Protein AF-A0A7K2B485-F1 (afdb_monomer_lite)

Structure (mmCIF, N/CA/C/O backbone):
data_AF-A0A7K2B485-F1
#
_entry.id   AF-A0A7K2B485-F1
#
loop_
_atom_site.group_PDB
_atom_site.id
_atom_site.type_symbol
_atom_site.label_atom_id
_atom_site.label_alt_id
_atom_site.label_comp_id
_atom_site.label_asym_id
_atom_site.label_entity_id
_atom_site.label_seq_id
_atom_site.pdbx_PDB_ins_code
_atom_site.Cartn_x
_atom_site.Cartn_y
_atom_site.Cartn_z
_atom_site.occupancy
_atom_site.B_iso_or_equiv
_atom_site.auth_seq_id
_atom_site.auth_comp_id
_atom_site.auth_asym_id
_atom_site.auth_atom_id
_atom_site.pdbx_PDB_model_num
ATOM 1 N N . MET A 1 1 ? -23.076 6.237 26.769 1.00 56.06 1 MET A N 1
ATOM 2 C CA . MET A 1 1 ? -23.386 7.162 27.871 1.00 56.06 1 MET A CA 1
ATOM 3 C C . MET A 1 1 ? -22.792 6.635 29.173 1.00 56.06 1 MET A C 1
ATOM 5 O O . MET A 1 1 ? -23.129 5.520 29.556 1.00 56.06 1 MET A O 1
ATOM 9 N N . ALA A 1 2 ? -21.828 7.332 29.782 1.00 65.50 2 ALA A N 1
ATOM 10 C CA . ALA A 1 2 ? -21.335 6.963 31.114 1.00 65.50 2 ALA A CA 1
ATOM 11 C C . ALA A 1 2 ? -22.466 7.143 32.151 1.00 65.50 2 ALA A C 1
ATOM 13 O O . ALA A 1 2 ? -23.279 8.055 31.977 1.00 65.50 2 ALA A O 1
ATOM 14 N N . PRO A 1 3 ? -22.566 6.289 33.187 1.00 75.12 3 PRO A N 1
ATOM 15 C CA . PRO A 1 3 ? -23.580 6.454 34.224 1.00 75.12 3 PRO A CA 1
ATOM 16 C C . PRO A 1 3 ? -23.370 7.776 34.972 1.00 75.12 3 PRO A C 1
ATOM 18 O O . PRO A 1 3 ? -22.236 8.203 35.206 1.00 75.12 3 PRO A O 1
ATOM 21 N N . THR A 1 4 ? -24.468 8.431 35.336 1.00 84.00 4 THR A N 1
ATOM 22 C CA . THR A 1 4 ? -24.457 9.653 36.155 1.00 84.00 4 THR A CA 1
ATOM 23 C C . THR A 1 4 ? -24.129 9.334 37.615 1.00 84.00 4 THR A C 1
ATOM 25 O O . THR A 1 4 ? -24.218 8.186 38.049 1.00 84.00 4 THR A O 1
ATOM 28 N N . GLU A 1 5 ? -23.770 10.352 38.401 1.00 80.56 5 GLU A N 1
ATOM 29 C CA . GLU A 1 5 ? -23.480 10.167 39.829 1.00 80.56 5 GLU A CA 1
ATOM 30 C C . GLU A 1 5 ? -24.698 9.659 40.615 1.00 80.56 5 GLU A C 1
ATOM 32 O O . GLU A 1 5 ? -24.561 8.803 41.484 1.00 80.56 5 GLU A O 1
ATOM 37 N N . ALA A 1 6 ? -25.901 10.098 40.235 1.00 85.38 6 ALA A N 1
ATOM 38 C CA . ALA A 1 6 ? -27.152 9.605 40.804 1.00 85.38 6 ALA A CA 1
ATOM 39 C C . ALA A 1 6 ? -27.353 8.102 40.538 1.00 85.38 6 ALA A C 1
ATOM 41 O O . ALA A 1 6 ? -27.654 7.352 41.460 1.00 85.38 6 ALA A O 1
ATOM 42 N N . GLN A 1 7 ? -27.095 7.648 39.307 1.00 86.62 7 GLN A N 1
ATOM 43 C CA . GLN A 1 7 ? -27.203 6.232 38.929 1.00 86.62 7 GLN A CA 1
ATOM 44 C C . GLN A 1 7 ? -26.139 5.358 39.606 1.00 86.62 7 GLN A C 1
ATOM 46 O O . GLN A 1 7 ? -26.411 4.212 39.958 1.00 86.62 7 GLN A O 1
ATOM 51 N N . ARG A 1 8 ? -24.921 5.882 39.815 1.00 83.62 8 ARG A N 1
ATOM 52 C CA . ARG A 1 8 ? -23.875 5.179 40.581 1.00 83.62 8 ARG A CA 1
ATOM 53 C C . ARG A 1 8 ? -24.260 5.010 42.046 1.00 83.62 8 ARG A C 1
ATOM 55 O O . ARG A 1 8 ? -24.041 3.939 42.608 1.00 83.62 8 ARG A O 1
ATOM 62 N N . LEU A 1 9 ? -24.820 6.057 42.649 1.00 85.44 9 LEU A N 1
ATOM 63 C CA . LEU A 1 9 ? -25.267 6.030 44.037 1.00 85.44 9 LEU A CA 1
ATOM 64 C C . LEU A 1 9 ? -26.444 5.065 44.231 1.00 85.44 9 LEU A C 1
ATOM 66 O O . LEU A 1 9 ? -26.450 4.296 45.189 1.00 85.44 9 LEU A O 1
ATOM 70 N N . GLU A 1 10 ? -27.407 5.074 43.311 1.00 90.75 10 GLU A N 1
ATOM 71 C CA . GLU A 1 10 ? -28.549 4.153 43.308 1.00 90.75 10 GLU A CA 1
ATOM 72 C C . GLU A 1 10 ? -28.087 2.690 43.205 1.00 90.75 10 GLU A C 1
ATOM 74 O O . GLU A 1 10 ? -28.416 1.872 44.065 1.00 90.75 10 GLU A O 1
ATOM 79 N N . LEU A 1 11 ? -27.200 2.383 42.250 1.00 87.25 11 LEU A N 1
ATOM 80 C CA . LEU A 1 11 ? -26.608 1.050 42.092 1.00 87.25 11 LEU A CA 1
ATOM 81 C C . LEU A 1 11 ? -25.844 0.594 43.347 1.00 87.25 11 LEU A C 1
ATOM 83 O O . LEU A 1 11 ? -25.928 -0.568 43.748 1.00 87.25 11 LEU A O 1
ATOM 87 N N . GLN A 1 12 ? -25.104 1.501 43.990 1.00 85.94 12 GLN A N 1
ATOM 88 C CA . GLN A 1 12 ? -24.400 1.201 45.237 1.00 85.94 12 GLN A CA 1
ATOM 89 C C . GLN A 1 12 ? -25.375 0.815 46.356 1.00 85.94 12 GLN A C 1
ATOM 91 O O . GLN A 1 12 ? -25.109 -0.132 47.098 1.00 85.94 12 GLN A O 1
ATOM 96 N N . GLN A 1 13 ? -26.491 1.533 46.494 1.00 91.06 13 GLN A N 1
ATOM 97 C CA . GLN A 1 13 ? -27.488 1.258 47.530 1.00 91.06 13 GLN A CA 1
ATOM 98 C C . GLN A 1 13 ? -28.167 -0.099 47.319 1.00 91.06 13 GLN A C 1
ATOM 100 O O . GLN A 1 13 ? -28.283 -0.872 48.275 1.00 91.06 13 GLN A O 1
ATOM 105 N N . GLU A 1 14 ? -28.527 -0.437 46.078 1.00 92.31 14 GLU A N 1
ATOM 106 C CA . GLU A 1 14 ? -29.088 -1.753 45.751 1.00 92.31 14 GLU A CA 1
ATOM 107 C C . GLU A 1 14 ? -28.092 -2.890 46.027 1.00 92.31 14 GLU A C 1
ATOM 109 O O . GLU A 1 14 ? -28.435 -3.886 46.674 1.00 92.31 14 GLU A O 1
ATOM 114 N N . LEU A 1 15 ? -26.826 -2.722 45.626 1.00 89.50 15 LEU A N 1
ATOM 115 C CA . LEU A 1 15 ? -25.771 -3.707 45.884 1.00 89.50 15 LEU A CA 1
ATOM 116 C C . LEU A 1 15 ? -25.526 -3.916 47.383 1.00 89.50 15 LEU A C 1
ATOM 118 O O . LEU A 1 15 ? -25.319 -5.051 47.817 1.00 89.50 15 LEU A O 1
ATOM 122 N N . ILE A 1 16 ? -25.581 -2.854 48.194 1.00 92.19 16 ILE A N 1
ATOM 123 C CA . ILE A 1 16 ? -25.477 -2.957 49.658 1.00 92.19 16 ILE A CA 1
ATOM 124 C C . ILE A 1 16 ? -26.649 -3.763 50.234 1.00 92.19 16 ILE A C 1
ATOM 126 O O . ILE A 1 16 ? -26.431 -4.551 51.158 1.00 92.19 16 ILE A O 1
ATOM 130 N N . GLY A 1 17 ? -27.859 -3.599 49.692 1.00 90.31 17 GLY A N 1
ATOM 131 C CA . GLY A 1 17 ? -29.045 -4.348 50.112 1.00 90.31 17 GLY A CA 1
ATOM 132 C C . GLY A 1 17 ? -28.921 -5.860 49.892 1.00 90.31 17 GLY A C 1
ATOM 133 O O . GLY A 1 17 ? -29.333 -6.639 50.750 1.00 90.31 17 GLY A O 1
ATOM 134 N N . VAL A 1 18 ? -28.299 -6.279 48.785 1.00 92.44 18 VAL A N 1
ATOM 135 C CA . VAL A 1 18 ? -28.167 -7.700 48.408 1.00 92.44 18 VAL A CA 1
ATOM 136 C C . VAL A 1 18 ? -26.906 -8.348 48.988 1.00 92.44 18 VAL A C 1
ATOM 138 O O . VAL A 1 18 ? -26.959 -9.436 49.561 1.00 92.44 18 VAL A O 1
ATOM 141 N N . LEU A 1 19 ? -25.754 -7.689 48.846 1.00 87.56 19 LEU A N 1
ATOM 142 C CA . LEU A 1 19 ? -24.434 -8.266 49.134 1.00 87.56 19 LEU A CA 1
ATOM 143 C C . LEU A 1 19 ? -23.878 -7.863 50.504 1.00 87.56 19 LEU A C 1
ATOM 145 O O . LEU A 1 19 ? -22.856 -8.402 50.935 1.00 87.56 19 LEU A O 1
ATOM 149 N N . LYS A 1 20 ? -24.555 -6.943 51.206 1.00 88.19 20 LYS A N 1
ATOM 150 C CA . LYS A 1 20 ? -24.069 -6.250 52.409 1.00 88.19 20 LYS A CA 1
ATOM 151 C C . LYS A 1 20 ? -22.885 -5.322 52.097 1.00 88.19 20 LYS A C 1
ATOM 153 O O . LYS A 1 20 ? -22.187 -5.437 51.092 1.00 88.19 20 LYS A O 1
ATOM 158 N N . LYS A 1 21 ? -22.650 -4.362 52.995 1.00 85.19 21 LYS A N 1
ATOM 159 C CA . LYS A 1 21 ? -21.753 -3.210 52.776 1.00 85.19 21 LYS A CA 1
ATOM 160 C C . LYS A 1 21 ? -20.318 -3.574 52.368 1.00 85.19 21 LYS A C 1
ATOM 162 O O . LYS A 1 21 ? -19.744 -2.894 51.527 1.00 85.19 21 LYS A O 1
ATOM 167 N N . GLY A 1 22 ? -19.739 -4.614 52.972 1.00 88.19 22 GLY A N 1
ATOM 168 C CA . GLY A 1 22 ? -18.356 -5.029 52.708 1.00 88.19 22 GLY A CA 1
ATOM 169 C C . GLY A 1 22 ? -18.160 -5.548 51.279 1.00 88.19 22 GLY A C 1
ATOM 170 O O . GLY A 1 22 ? -17.441 -4.912 50.513 1.00 88.19 22 GLY A O 1
ATOM 171 N N . PRO A 1 23 ? -18.836 -6.645 50.889 1.00 86.75 23 PRO A N 1
ATOM 172 C CA . PRO A 1 23 ? -18.718 -7.206 49.543 1.00 86.75 23 PRO A CA 1
ATOM 173 C C . PRO A 1 23 ? -19.142 -6.239 48.430 1.00 86.75 23 PRO A C 1
ATOM 175 O O . PRO A 1 23 ? -18.492 -6.196 47.390 1.00 86.75 23 PRO A O 1
ATOM 178 N N . ALA A 1 24 ? -20.174 -5.415 48.658 1.00 88.44 24 ALA A N 1
ATOM 179 C CA . ALA A 1 24 ? -20.593 -4.391 47.698 1.00 88.44 24 ALA A CA 1
ATOM 180 C C . ALA A 1 24 ? -19.492 -3.346 47.442 1.00 88.44 24 ALA A C 1
ATOM 182 O O . ALA A 1 24 ? -19.222 -2.992 46.295 1.00 88.44 24 ALA A O 1
ATOM 183 N N . LYS A 1 25 ? -18.812 -2.891 48.503 1.00 85.12 25 LYS A N 1
ATOM 184 C CA . LYS A 1 25 ? -17.689 -1.955 48.394 1.00 85.12 25 LYS A CA 1
ATOM 185 C C . LYS A 1 25 ? -16.522 -2.574 47.621 1.00 85.12 25 LYS A C 1
ATOM 187 O O . LYS A 1 25 ? -16.030 -1.952 46.689 1.00 85.12 25 LYS A O 1
ATOM 192 N N . THR A 1 26 ? -16.138 -3.808 47.950 1.00 87.38 26 THR A N 1
ATOM 193 C CA . THR A 1 26 ? -15.058 -4.521 47.249 1.00 87.38 26 THR A CA 1
ATOM 194 C C . THR A 1 26 ? -15.368 -4.720 45.765 1.00 87.38 26 THR A C 1
ATOM 196 O O . THR A 1 26 ? -14.491 -4.515 44.933 1.00 87.38 26 THR A O 1
ATOM 199 N N . LEU A 1 27 ? -16.613 -5.064 45.415 1.00 83.56 27 LEU A N 1
ATOM 200 C CA . LEU A 1 27 ? -17.033 -5.194 44.019 1.00 83.56 27 LEU A CA 1
ATOM 201 C C . LEU A 1 27 ? -16.889 -3.865 43.267 1.00 83.56 27 LEU A C 1
ATOM 203 O O . LEU A 1 27 ? -16.308 -3.839 42.186 1.00 83.56 27 LEU A O 1
ATOM 207 N N . MET A 1 28 ? -17.365 -2.762 43.849 1.00 82.06 28 MET A N 1
ATOM 208 C CA . MET A 1 28 ? -17.253 -1.441 43.225 1.00 82.06 28 MET A CA 1
ATOM 209 C C . MET A 1 28 ? -15.801 -0.961 43.100 1.00 82.06 28 MET A C 1
ATOM 211 O O . MET A 1 28 ? -15.451 -0.380 42.080 1.00 82.06 28 MET A O 1
ATOM 215 N N . GLU A 1 29 ? -14.954 -1.229 44.096 1.00 83.75 29 GLU A N 1
ATOM 216 C CA . GLU A 1 29 ? -13.520 -0.893 44.069 1.00 83.75 29 GLU A CA 1
ATOM 217 C C . GLU A 1 29 ? -12.717 -1.774 43.098 1.00 83.75 29 GLU A C 1
ATOM 219 O O . GLU A 1 29 ? -11.658 -1.365 42.632 1.00 83.75 29 GLU A O 1
ATOM 224 N N . SER A 1 30 ? -13.216 -2.973 42.775 1.00 82.88 30 SER A N 1
ATOM 225 C CA . SER A 1 30 ? -12.589 -3.885 41.808 1.00 82.88 30 SER A CA 1
ATOM 226 C C . SER A 1 30 ? -12.884 -3.537 40.348 1.00 82.88 30 SER A C 1
ATOM 228 O O . SER A 1 30 ? -12.228 -4.069 39.450 1.00 82.88 30 SER A O 1
ATOM 230 N N . LEU A 1 31 ? -13.862 -2.658 40.095 1.00 80.44 31 LEU A N 1
ATOM 231 C CA . LEU A 1 31 ? -14.148 -2.191 38.746 1.00 80.44 31 LEU A CA 1
ATOM 232 C C . LEU A 1 31 ? -12.985 -1.306 38.283 1.00 80.44 31 LEU A C 1
ATOM 234 O O . LEU A 1 31 ? -12.692 -0.299 38.932 1.00 80.44 31 LEU A O 1
ATOM 238 N N . PRO A 1 32 ? -12.312 -1.653 37.173 1.00 72.88 32 PRO A N 1
ATOM 239 C CA . PRO A 1 32 ? -11.215 -0.843 36.679 1.00 72.88 32 PRO A CA 1
ATOM 240 C C . PRO A 1 32 ? -11.724 0.572 36.352 1.00 72.88 32 PRO A C 1
ATOM 242 O O . PRO A 1 32 ? -12.823 0.708 35.803 1.00 72.88 32 PRO A O 1
ATOM 245 N N . PRO A 1 33 ? -10.948 1.628 36.664 1.00 68.25 33 PRO A N 1
ATOM 246 C CA . PRO A 1 33 ? -11.325 3.025 36.445 1.00 68.25 33 PRO A CA 1
ATOM 247 C C . PRO A 1 33 ? -11.191 3.412 34.962 1.00 68.25 33 PRO A C 1
ATOM 249 O O . PRO A 1 33 ? -10.523 4.384 34.622 1.00 68.25 33 PRO A O 1
ATOM 252 N N . MET A 1 34 ? -11.777 2.620 34.064 1.00 68.38 34 MET A N 1
ATOM 253 C CA . MET A 1 34 ? -11.699 2.816 32.619 1.00 68.38 34 MET A CA 1
ATOM 254 C C . MET A 1 34 ? -13.086 2.845 31.983 1.00 68.38 34 MET A C 1
ATOM 256 O O . MET A 1 34 ? -13.997 2.111 32.379 1.00 68.38 34 MET A O 1
ATOM 260 N N . GLU A 1 35 ? -13.247 3.685 30.963 1.00 71.81 35 GLU A N 1
ATOM 261 C CA . GLU A 1 35 ? -14.458 3.702 30.155 1.00 71.81 35 GLU A CA 1
ATOM 262 C C . GLU A 1 35 ? -14.491 2.463 29.258 1.00 71.81 35 GLU A C 1
ATOM 264 O O . GLU A 1 35 ? -13.839 2.395 28.223 1.00 71.81 35 GLU A O 1
ATOM 269 N N . TRP A 1 36 ? -15.319 1.479 29.607 1.00 73.75 36 TRP A N 1
ATOM 270 C CA . TRP A 1 36 ? -15.531 0.263 28.806 1.00 73.75 3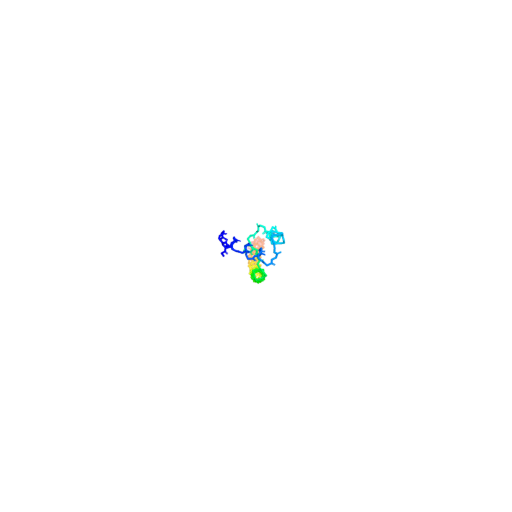6 TRP A CA 1
ATOM 271 C C . TRP A 1 36 ? -15.968 0.520 27.355 1.00 73.75 36 TRP A C 1
ATOM 273 O O . TRP A 1 36 ? -15.915 -0.384 26.530 1.00 73.75 36 TRP A O 1
ATOM 283 N N . ARG A 1 37 ? -16.408 1.742 27.039 1.00 73.06 37 ARG A N 1
ATOM 284 C CA . ARG A 1 37 ? -16.769 2.170 25.682 1.00 73.06 37 ARG A CA 1
ATOM 285 C C . ARG A 1 37 ? -15.558 2.544 24.827 1.00 73.06 37 ARG A C 1
ATOM 287 O O . ARG A 1 37 ? -15.682 2.573 23.612 1.00 73.06 37 ARG A O 1
ATOM 294 N N . GLU A 1 38 ? -14.421 2.839 25.448 1.00 75.81 38 GLU A N 1
ATOM 295 C CA . GLU A 1 38 ? -13.161 3.138 24.759 1.00 75.81 38 GLU A CA 1
ATOM 296 C C . GLU A 1 38 ? -12.388 1.864 24.394 1.00 75.81 38 GLU A C 1
ATOM 298 O O . GLU A 1 38 ? -11.426 1.909 23.631 1.00 75.81 38 GLU A O 1
ATOM 303 N N . LEU A 1 39 ? -12.808 0.709 24.917 1.00 82.94 39 LEU A N 1
ATOM 304 C CA . LEU A 1 39 ? -12.231 -0.573 24.547 1.00 82.94 39 LEU A CA 1
ATOM 305 C C . LEU A 1 39 ? -12.732 -0.999 23.172 1.00 82.94 39 LEU A C 1
ATOM 307 O O . LEU A 1 39 ? -13.932 -1.191 22.974 1.00 82.94 39 LEU A O 1
ATOM 311 N N . ALA A 1 40 ? -11.790 -1.217 22.254 1.00 85.88 40 ALA A N 1
ATOM 312 C CA . ALA A 1 40 ? -12.079 -1.847 20.976 1.00 85.88 40 ALA A CA 1
ATOM 313 C C . ALA A 1 40 ? -12.750 -3.204 21.218 1.00 85.88 40 ALA A C 1
ATOM 315 O O . ALA A 1 40 ? -12.218 -4.086 21.905 1.00 85.88 40 ALA A O 1
ATOM 316 N N . THR A 1 41 ? -13.943 -3.361 20.661 1.00 89.19 41 THR A N 1
ATOM 317 C CA . THR A 1 41 ? -14.692 -4.607 20.737 1.00 89.19 41 THR A CA 1
ATOM 318 C C . THR A 1 41 ? -14.165 -5.596 19.701 1.00 89.19 41 THR A C 1
ATOM 320 O O . THR A 1 41 ? -13.454 -5.249 18.758 1.00 89.19 41 THR A O 1
ATOM 323 N N . LYS A 1 42 ? -14.551 -6.869 19.834 1.00 93.56 42 LYS A N 1
ATOM 324 C CA . LYS A 1 42 ? -14.237 -7.885 18.817 1.00 93.56 42 LYS A CA 1
ATOM 325 C C . LYS A 1 42 ? -14.781 -7.510 17.437 1.00 93.56 42 LYS A C 1
ATOM 327 O O . LYS A 1 42 ? -14.162 -7.857 16.439 1.00 93.56 42 LYS A O 1
ATOM 332 N N . THR A 1 43 ? -15.915 -6.813 17.392 1.00 92.12 43 THR A N 1
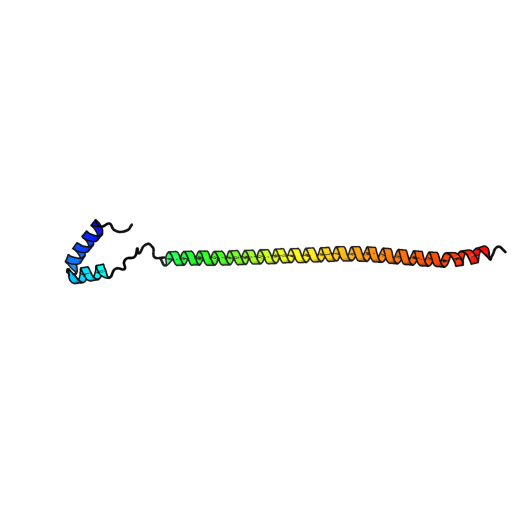ATOM 333 C CA . THR A 1 43 ? -16.516 -6.324 16.150 1.00 92.12 43 THR A CA 1
ATOM 334 C C . THR A 1 43 ? -15.630 -5.267 15.502 1.00 92.12 43 THR A C 1
ATOM 336 O O . THR A 1 43 ? -15.362 -5.364 14.312 1.00 92.12 43 THR A O 1
ATOM 339 N N . ASP A 1 44 ? -15.106 -4.322 16.285 1.00 92.69 44 ASP A N 1
ATOM 340 C CA . ASP A 1 44 ? -14.205 -3.281 15.774 1.00 92.69 44 ASP A CA 1
ATOM 341 C C . ASP A 1 44 ? -12.914 -3.892 15.213 1.00 92.69 44 ASP A C 1
ATOM 343 O O . ASP A 1 44 ? -12.436 -3.491 14.156 1.00 92.69 44 ASP A O 1
ATOM 347 N N . LEU A 1 45 ? -12.383 -4.925 15.877 1.00 95.62 45 LEU A N 1
ATOM 348 C CA . LEU A 1 45 ? -11.218 -5.665 15.385 1.00 95.62 45 LEU A CA 1
ATOM 349 C C . LEU A 1 45 ? -11.517 -6.474 14.117 1.00 95.62 45 LEU A C 1
ATOM 351 O O . LEU A 1 45 ? -10.646 -6.593 13.259 1.00 95.62 45 LEU A O 1
ATOM 355 N N . ALA A 1 46 ? -12.721 -7.039 13.991 1.00 95.50 46 ALA A N 1
ATOM 356 C CA . ALA A 1 46 ? -13.134 -7.749 12.783 1.00 95.50 46 ALA A CA 1
ATOM 357 C C . ALA A 1 46 ? -13.243 -6.789 11.591 1.00 95.50 46 ALA A C 1
ATOM 359 O O . ALA A 1 46 ? -12.684 -7.074 10.539 1.00 95.50 46 ALA A O 1
ATOM 360 N N . LEU A 1 47 ? -13.861 -5.621 11.794 1.00 95.88 47 LEU A N 1
ATOM 361 C CA . LEU A 1 47 ? -13.936 -4.571 10.776 1.00 95.88 47 LEU A CA 1
ATOM 362 C C . LEU A 1 47 ? -12.542 -4.085 10.366 1.00 95.88 47 LEU A C 1
ATOM 364 O O . LEU A 1 47 ? -12.245 -4.004 9.180 1.00 95.88 47 LEU A O 1
ATOM 368 N N . LEU A 1 48 ? -11.657 -3.842 11.338 1.00 96.69 48 LEU A N 1
ATOM 369 C CA . LEU A 1 48 ? -10.281 -3.433 11.055 1.00 96.69 48 LEU A CA 1
ATOM 370 C C . LEU A 1 48 ? -9.509 -4.498 10.261 1.00 96.69 48 LEU A C 1
ATOM 372 O O . LEU A 1 48 ? -8.703 -4.162 9.395 1.00 96.69 48 LEU A O 1
ATOM 376 N N . LYS A 1 49 ? -9.737 -5.782 10.556 1.00 96.75 49 LYS A N 1
ATOM 377 C CA . LYS A 1 49 ? -9.131 -6.890 9.813 1.00 96.75 49 LYS A CA 1
ATOM 378 C C . LYS A 1 49 ? -9.624 -6.914 8.366 1.00 96.75 49 LYS A C 1
ATOM 380 O O . LYS A 1 49 ? -8.802 -7.058 7.466 1.00 96.75 49 LYS A O 1
ATOM 385 N N . ASP A 1 50 ? -10.926 -6.760 8.151 1.00 97.12 50 ASP A N 1
ATOM 386 C CA . ASP A 1 50 ? -11.512 -6.751 6.809 1.00 97.12 50 ASP A CA 1
ATOM 387 C C . ASP A 1 50 ? -10.998 -5.555 5.989 1.00 97.12 50 ASP A C 1
ATOM 389 O O . ASP A 1 50 ? -10.608 -5.719 4.831 1.00 97.12 50 ASP A O 1
ATOM 393 N N . ASP A 1 51 ? -10.896 -4.373 6.609 1.00 96.88 51 ASP A N 1
ATOM 394 C CA . ASP A 1 51 ? -10.301 -3.180 5.994 1.00 96.88 51 ASP A CA 1
ATOM 395 C C . ASP A 1 51 ? -8.832 -3.403 5.611 1.00 96.88 51 ASP A C 1
ATOM 397 O O . ASP A 1 51 ? -8.395 -2.982 4.535 1.00 96.88 51 ASP A O 1
ATOM 401 N N . LEU A 1 52 ? -8.064 -4.079 6.473 1.00 97.62 52 LEU A N 1
ATOM 402 C CA . LEU A 1 52 ? -6.663 -4.393 6.205 1.00 97.62 52 LEU A CA 1
ATOM 403 C C . LEU A 1 52 ? -6.522 -5.371 5.033 1.00 97.62 52 LEU A C 1
ATOM 405 O O . LEU A 1 52 ? -5.729 -5.115 4.130 1.00 97.62 52 LEU A O 1
ATOM 409 N N . THR A 1 53 ? -7.324 -6.437 4.998 1.00 97.12 53 THR A N 1
ATOM 410 C CA . THR A 1 53 ? -7.330 -7.390 3.878 1.00 97.12 53 THR A CA 1
ATOM 411 C C . THR A 1 53 ? -7.712 -6.702 2.566 1.00 97.12 53 THR A C 1
ATOM 413 O O . THR A 1 53 ? -7.037 -6.878 1.553 1.00 97.12 53 THR A O 1
ATOM 416 N N . ALA A 1 54 ? -8.725 -5.833 2.580 1.00 96.62 54 ALA A N 1
ATOM 417 C CA . ALA A 1 54 ? -9.103 -5.064 1.396 1.00 96.62 54 ALA A CA 1
ATOM 418 C C . ALA A 1 54 ? -8.000 -4.087 0.944 1.00 96.62 54 ALA A C 1
ATOM 420 O O . ALA A 1 54 ? -7.853 -3.813 -0.252 1.00 96.62 54 ALA A O 1
ATOM 421 N N . LEU A 1 55 ? -7.227 -3.527 1.880 1.00 97.19 55 LEU A N 1
ATOM 422 C CA . LEU A 1 55 ? -6.086 -2.670 1.561 1.00 97.19 55 LEU A CA 1
ATOM 423 C C . LEU A 1 55 ? -4.946 -3.464 0.912 1.00 97.19 55 LEU A C 1
ATOM 425 O O . LEU A 1 55 ? -4.395 -2.995 -0.087 1.00 97.19 55 LEU A O 1
ATOM 429 N N . GLU A 1 56 ? -4.622 -4.641 1.447 1.00 97.31 56 GLU A N 1
ATOM 430 C CA . GLU A 1 56 ? -3.612 -5.549 0.889 1.00 97.31 56 GLU A CA 1
ATOM 431 C C . GLU A 1 56 ? -3.9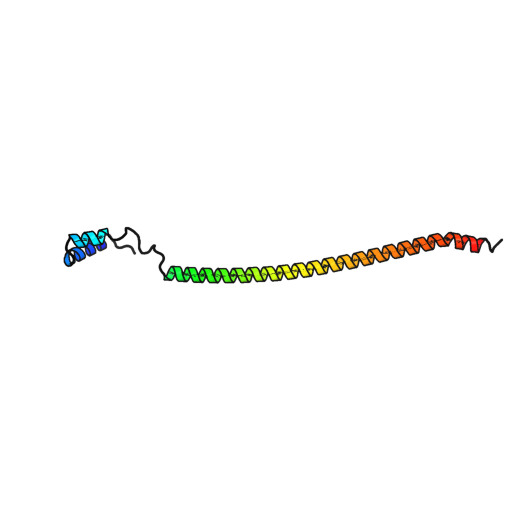68 -5.940 -0.550 1.00 97.31 56 GLU A C 1
ATOM 433 O O . GLU A 1 56 ? -3.169 -5.719 -1.4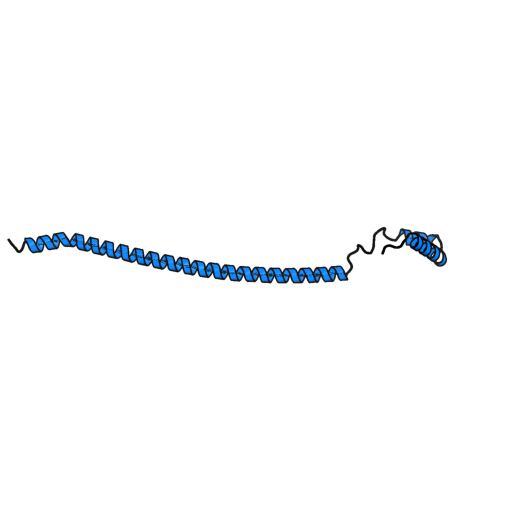61 1.00 97.31 56 GLU A O 1
ATOM 438 N N . GLU A 1 57 ? -5.211 -6.367 -0.797 1.00 97.19 57 GLU A N 1
ATOM 439 C CA . GLU A 1 57 ? -5.685 -6.701 -2.148 1.00 97.19 57 GLU A CA 1
ATOM 440 C C . GLU A 1 57 ? -5.562 -5.516 -3.121 1.00 97.19 57 GLU A C 1
ATOM 442 O O . GLU A 1 57 ? -5.116 -5.661 -4.263 1.00 97.19 57 GLU A O 1
ATOM 447 N N . ARG A 1 58 ? -5.914 -4.300 -2.677 1.00 96.69 58 ARG A N 1
ATOM 448 C CA . ARG A 1 58 ? -5.762 -3.085 -3.498 1.00 96.69 58 ARG A CA 1
ATOM 449 C C . ARG A 1 58 ? -4.302 -2.769 -3.797 1.00 96.69 58 ARG A C 1
ATOM 451 O O . ARG A 1 58 ? -4.011 -2.238 -4.873 1.00 96.69 58 ARG A O 1
ATOM 458 N N . MET A 1 59 ? -3.400 -3.022 -2.854 1.00 96.75 59 MET A N 1
ATOM 459 C CA . MET A 1 59 ? -1.969 -2.821 -3.059 1.00 96.75 59 MET A CA 1
ATOM 460 C C . MET A 1 59 ? -1.403 -3.821 -4.060 1.00 96.75 59 MET A C 1
ATOM 462 O O . MET A 1 59 ? -0.690 -3.398 -4.971 1.00 96.75 59 MET A O 1
ATOM 466 N N . ASP A 1 60 ? -1.773 -5.093 -3.951 1.00 96.94 60 ASP A N 1
ATOM 467 C CA . ASP A 1 60 ? -1.338 -6.132 -4.885 1.00 96.94 60 ASP A CA 1
ATOM 468 C C . ASP A 1 60 ? -1.810 -5.833 -6.308 1.00 96.94 60 ASP A C 1
ATOM 470 O O . ASP A 1 60 ? -1.005 -5.827 -7.241 1.00 96.94 60 ASP A O 1
ATOM 474 N N . LEU A 1 61 ? -3.083 -5.457 -6.476 1.00 96.81 61 LEU A N 1
ATOM 475 C CA . LEU A 1 61 ? -3.619 -5.053 -7.780 1.00 96.81 61 LEU A CA 1
ATOM 476 C C . LEU A 1 61 ? -2.883 -3.838 -8.364 1.00 96.81 61 LEU A C 1
ATOM 478 O O . LEU A 1 61 ? -2.605 -3.797 -9.564 1.00 96.81 61 LEU A O 1
ATOM 482 N N . ARG A 1 62 ? -2.543 -2.844 -7.533 1.00 96.31 62 ARG A N 1
ATOM 483 C CA . ARG A 1 62 ? -1.775 -1.667 -7.976 1.00 96.31 62 ARG A CA 1
ATOM 484 C C . ARG A 1 62 ? -0.346 -2.024 -8.364 1.00 96.31 62 ARG A C 1
ATOM 486 O O . ARG A 1 62 ? 0.148 -1.499 -9.358 1.00 96.31 62 ARG A O 1
ATOM 493 N N . LEU A 1 63 ? 0.321 -2.884 -7.599 1.00 96.50 63 LEU A N 1
ATOM 494 C CA . LEU A 1 63 ? 1.677 -3.334 -7.911 1.00 96.50 63 LEU A CA 1
ATOM 495 C C . LEU A 1 63 ? 1.707 -4.149 -9.200 1.00 96.50 63 LEU A C 1
ATOM 497 O O . LEU A 1 63 ? 2.609 -3.956 -10.015 1.00 96.50 63 LEU A O 1
ATOM 501 N N . GLU A 1 64 ? 0.713 -5.004 -9.417 1.00 96.88 64 GLU A N 1
ATOM 502 C CA . GLU A 1 64 ? 0.606 -5.782 -10.646 1.00 96.88 64 GLU A CA 1
ATOM 503 C C . GLU A 1 64 ? 0.348 -4.877 -11.856 1.00 96.88 64 GLU A C 1
ATOM 505 O O . GLU A 1 64 ? 1.047 -4.972 -12.866 1.00 96.88 64 GLU A O 1
ATOM 510 N N . ALA A 1 65 ? -0.555 -3.900 -11.724 1.00 96.12 65 ALA A N 1
ATOM 511 C CA . ALA A 1 65 ? -0.766 -2.886 -12.754 1.00 96.12 65 ALA A CA 1
ATOM 512 C C . ALA A 1 65 ? 0.531 -2.117 -13.072 1.00 96.12 65 ALA A C 1
ATOM 514 O O . ALA A 1 65 ? 0.905 -1.999 -14.238 1.00 96.12 65 ALA A O 1
ATOM 515 N N . LEU A 1 66 ? 1.277 -1.679 -12.052 1.00 96.50 66 LEU A N 1
ATOM 516 C CA . LEU A 1 66 ? 2.565 -1.001 -12.243 1.00 96.50 66 LEU A CA 1
ATOM 517 C C . LEU A 1 66 ? 3.602 -1.890 -12.939 1.00 96.50 66 LEU A C 1
ATOM 519 O O . LEU A 1 66 ? 4.324 -1.407 -13.810 1.00 96.50 66 LEU A O 1
ATOM 523 N N . ARG A 1 67 ? 3.680 -3.182 -12.594 1.00 95.12 67 ARG A N 1
ATOM 524 C CA . ARG A 1 67 ? 4.577 -4.133 -13.273 1.00 95.12 67 ARG A CA 1
ATOM 525 C C . ARG A 1 67 ? 4.216 -4.292 -14.742 1.00 95.12 67 ARG A C 1
ATOM 527 O O . ARG A 1 67 ? 5.113 -4.252 -15.581 1.00 95.12 67 ARG A O 1
ATOM 534 N N . THR A 1 68 ? 2.930 -4.442 -15.055 1.00 95.88 68 THR A N 1
ATOM 535 C CA . THR A 1 68 ? 2.477 -4.573 -16.448 1.00 95.88 68 THR A CA 1
ATOM 536 C C . THR A 1 68 ? 2.754 -3.308 -17.259 1.00 95.88 68 THR A C 1
ATOM 538 O O . THR A 1 68 ? 3.281 -3.398 -18.367 1.00 95.88 68 THR A O 1
ATOM 541 N N . GLU A 1 69 ? 2.493 -2.125 -16.697 1.00 95.75 69 GLU A N 1
ATOM 542 C CA . GLU A 1 69 ? 2.760 -0.849 -17.363 1.00 95.75 69 GLU A CA 1
ATOM 543 C C . GLU A 1 69 ? 4.261 -0.627 -17.582 1.00 95.75 69 GLU A C 1
ATOM 545 O O . GLU A 1 69 ? 4.682 -0.210 -18.664 1.00 95.75 69 GLU A O 1
ATOM 550 N N . LEU A 1 70 ? 5.085 -0.931 -16.574 1.00 95.50 70 LEU A N 1
ATOM 551 C CA . LEU A 1 70 ? 6.535 -0.807 -16.680 1.00 95.50 70 LEU A CA 1
ATOM 552 C C . LEU A 1 70 ? 7.105 -1.789 -17.708 1.00 95.50 70 LEU A C 1
ATOM 554 O O . LEU A 1 70 ? 7.935 -1.385 -18.519 1.00 95.50 70 LEU A O 1
ATOM 558 N N . GLY A 1 71 ? 6.635 -3.040 -17.714 1.00 95.00 71 GLY A N 1
ATOM 559 C CA . GLY A 1 71 ? 7.011 -4.037 -18.717 1.00 95.00 71 GLY A CA 1
ATOM 560 C C . GLY A 1 71 ? 6.693 -3.558 -20.132 1.00 95.00 71 GLY A C 1
ATOM 561 O O . GLY A 1 71 ? 7.583 -3.497 -20.975 1.00 95.00 71 GLY A O 1
ATOM 562 N N . ALA A 1 72 ? 5.464 -3.086 -20.361 1.00 95.00 72 ALA A N 1
ATOM 563 C CA . ALA A 1 72 ? 5.053 -2.552 -21.658 1.00 95.00 72 ALA A CA 1
ATOM 564 C C . ALA A 1 72 ? 5.887 -1.331 -22.092 1.00 95.00 72 ALA A C 1
ATOM 566 O O . ALA A 1 72 ? 6.259 -1.215 -23.263 1.00 95.00 72 ALA A O 1
ATOM 567 N N . LYS A 1 73 ? 6.213 -0.423 -21.161 1.00 94.81 73 LYS A N 1
ATOM 568 C CA . LYS A 1 73 ? 7.076 0.739 -21.435 1.00 94.81 73 LYS A CA 1
ATOM 569 C C . LYS A 1 73 ? 8.504 0.331 -21.779 1.00 94.81 73 LYS A C 1
ATOM 571 O O . LYS A 1 73 ? 9.075 0.905 -22.703 1.00 94.81 73 LYS A O 1
ATOM 576 N N . ILE A 1 74 ? 9.069 -0.644 -21.070 1.00 95.44 74 ILE A N 1
ATOM 577 C CA . ILE A 1 74 ? 10.408 -1.170 -21.359 1.00 95.44 74 ILE A CA 1
ATOM 578 C C . ILE A 1 74 ? 10.424 -1.838 -22.733 1.00 95.44 74 ILE A C 1
ATOM 580 O O . ILE A 1 74 ? 11.295 -1.519 -23.537 1.00 95.44 74 ILE A O 1
ATOM 584 N N . ASP A 1 75 ? 9.451 -2.698 -23.036 1.00 94.62 75 ASP A N 1
ATOM 585 C CA . ASP A 1 75 ? 9.367 -3.378 -24.332 1.00 94.62 75 ASP A CA 1
ATOM 586 C C . ASP A 1 75 ? 9.233 -2.379 -25.484 1.00 94.62 75 ASP A C 1
ATOM 588 O O . ASP A 1 75 ? 9.930 -2.484 -26.496 1.00 94.62 75 ASP A O 1
ATOM 592 N N . THR A 1 76 ? 8.386 -1.362 -25.306 1.00 94.50 76 THR A N 1
ATOM 593 C CA . THR A 1 76 ? 8.214 -0.285 -26.289 1.00 94.50 76 THR A CA 1
ATOM 594 C C . THR A 1 76 ? 9.500 0.525 -26.450 1.00 94.50 76 THR A C 1
ATOM 596 O O . THR A 1 76 ? 9.934 0.758 -27.574 1.00 94.50 76 THR A O 1
ATOM 599 N N . GLY A 1 77 ? 10.151 0.907 -25.347 1.00 94.12 77 GLY A N 1
ATOM 600 C CA . GLY A 1 77 ? 11.413 1.647 -25.383 1.00 94.12 77 GLY A CA 1
ATOM 601 C C . GLY A 1 77 ? 12.550 0.850 -26.027 1.00 94.12 77 GLY A C 1
ATOM 602 O O . GLY A 1 77 ? 13.315 1.392 -26.817 1.00 94.12 77 GLY A O 1
ATOM 603 N N . LEU A 1 78 ? 12.638 -0.456 -25.766 1.00 94.19 78 LEU A N 1
ATOM 604 C CA . LEU A 1 78 ? 13.608 -1.339 -26.419 1.00 94.19 78 LEU A CA 1
ATOM 605 C C . LEU A 1 78 ? 13.325 -1.494 -27.915 1.00 94.19 78 LEU A C 1
ATOM 607 O O . LEU A 1 78 ? 14.263 -1.540 -28.716 1.00 94.19 78 LEU A O 1
ATOM 611 N N . ALA A 1 79 ? 12.052 -1.580 -28.305 1.00 93.62 79 ALA A N 1
ATOM 612 C CA . ALA A 1 79 ? 11.665 -1.607 -29.711 1.00 93.62 79 ALA A CA 1
ATOM 613 C C . ALA A 1 79 ? 12.064 -0.308 -30.428 1.00 93.62 79 ALA A C 1
ATOM 615 O O . ALA A 1 79 ? 12.589 -0.378 -31.542 1.00 93.62 79 ALA A O 1
ATOM 616 N N . ASP A 1 80 ? 11.882 0.837 -29.770 1.00 94.50 80 ASP A N 1
ATOM 617 C CA . ASP A 1 80 ? 12.239 2.158 -30.290 1.00 94.50 80 ASP A CA 1
ATOM 618 C C . ASP A 1 80 ? 13.758 2.304 -30.463 1.00 94.50 80 ASP A C 1
ATOM 620 O O . ASP A 1 80 ? 14.238 2.514 -31.577 1.00 94.50 80 ASP A O 1
ATOM 624 N N . VAL A 1 81 ? 14.538 2.002 -29.415 1.00 93.88 81 VAL A N 1
ATOM 625 C CA . VAL A 1 81 ? 16.015 1.982 -29.465 1.00 93.88 81 VAL A CA 1
ATOM 626 C C . VAL A 1 81 ? 16.523 1.057 -30.574 1.00 93.88 81 VAL A C 1
ATOM 628 O O . VAL A 1 81 ? 17.455 1.388 -31.311 1.00 93.88 81 VAL A O 1
ATOM 631 N N . ARG A 1 82 ? 15.906 -0.120 -30.742 1.00 92.81 82 ARG A N 1
ATOM 632 C CA . ARG A 1 82 ? 16.266 -1.048 -31.825 1.00 92.81 82 ARG A CA 1
ATOM 633 C C . ARG A 1 82 ? 15.927 -0.477 -33.204 1.00 92.81 82 ARG A C 1
ATOM 635 O O . ARG A 1 82 ? 16.644 -0.768 -34.165 1.00 92.81 82 ARG A O 1
ATOM 642 N N . GLY A 1 83 ? 14.839 0.280 -33.319 1.00 93.00 83 GLY A N 1
ATOM 643 C CA . GLY A 1 83 ? 14.449 0.996 -34.531 1.00 93.00 83 GLY A CA 1
ATOM 644 C C . GLY A 1 83 ? 15.460 2.078 -34.904 1.00 93.00 83 GLY A C 1
ATOM 645 O O . GLY A 1 83 ? 15.970 2.073 -36.029 1.00 93.00 83 GLY A O 1
ATOM 646 N N . GLU A 1 84 ? 15.816 2.932 -33.944 1.00 93.25 84 GLU A N 1
ATOM 647 C CA . GLU A 1 84 ? 16.823 3.985 -34.112 1.00 93.25 84 GLU A CA 1
ATOM 648 C C . GLU A 1 84 ? 18.181 3.401 -34.512 1.00 93.25 84 GLU A C 1
ATOM 650 O O . GLU A 1 84 ? 18.748 3.789 -35.535 1.00 93.25 84 GLU A O 1
ATOM 655 N N . MET A 1 85 ? 18.651 2.368 -33.802 1.00 92.69 85 MET A N 1
ATOM 656 C CA . MET A 1 85 ? 19.934 1.726 -34.097 1.00 92.69 85 MET A CA 1
ATOM 657 C C . MET A 1 85 ? 19.966 1.113 -35.505 1.00 92.69 85 MET A C 1
ATOM 659 O O . MET A 1 85 ? 20.974 1.210 -36.204 1.00 92.69 85 MET A O 1
ATOM 663 N N . LYS A 1 86 ? 18.862 0.503 -35.966 1.00 91.38 86 LYS A N 1
ATOM 664 C CA . LYS A 1 86 ? 18.756 0.005 -37.349 1.00 91.38 86 LYS A CA 1
ATOM 665 C C . LYS A 1 86 ? 18.823 1.136 -38.374 1.00 91.38 86 LYS A C 1
ATOM 667 O O . LYS A 1 86 ? 19.491 0.978 -39.394 1.00 91.38 86 LYS A O 1
ATOM 672 N N . SER A 1 87 ? 18.132 2.247 -38.120 1.00 91.94 87 SER A N 1
ATOM 673 C CA . SER A 1 87 ? 18.161 3.430 -38.988 1.00 91.94 87 SER A CA 1
ATOM 674 C C . SER A 1 87 ? 19.576 4.002 -39.088 1.00 91.94 87 SER A C 1
ATOM 676 O O . SER A 1 87 ? 20.067 4.256 -40.191 1.00 91.94 87 SER A O 1
ATOM 678 N N . ASP A 1 88 ? 20.255 4.160 -37.956 1.00 92.56 88 ASP A N 1
ATOM 679 C CA . ASP A 1 88 ? 21.588 4.756 -37.915 1.00 92.56 88 ASP A CA 1
ATOM 680 C C . ASP A 1 88 ? 22.636 3.851 -38.555 1.00 92.56 88 ASP A C 1
ATOM 682 O O . ASP A 1 88 ? 23.443 4.325 -39.357 1.00 92.56 88 ASP A O 1
ATOM 686 N N . LEU A 1 89 ? 22.559 2.536 -38.326 1.00 92.50 89 LEU A N 1
ATOM 687 C CA . LEU A 1 89 ? 23.401 1.571 -39.033 1.00 92.50 89 LEU A CA 1
ATOM 688 C C . LEU A 1 89 ? 23.156 1.597 -40.545 1.00 92.50 89 LEU A C 1
ATOM 690 O O . LEU A 1 89 ? 24.114 1.522 -41.316 1.00 92.50 89 LEU A O 1
ATOM 694 N N . ALA A 1 90 ? 21.906 1.731 -40.997 1.00 90.88 90 ALA A N 1
ATOM 695 C CA . ALA A 1 90 ? 21.596 1.819 -42.424 1.00 90.88 90 ALA A CA 1
ATOM 696 C C . ALA A 1 90 ? 22.178 3.095 -43.055 1.00 90.88 90 ALA A C 1
ATOM 698 O O . ALA A 1 90 ? 22.819 3.025 -44.108 1.00 90.88 90 ALA A O 1
ATOM 699 N N . LYS A 1 91 ? 22.027 4.247 -42.388 1.00 91.94 91 LYS A N 1
ATOM 700 C CA . LYS A 1 91 ? 22.629 5.519 -42.820 1.00 91.94 91 LYS A CA 1
ATOM 701 C C . LYS A 1 91 ? 24.152 5.432 -42.851 1.00 91.94 91 LYS A C 1
ATOM 703 O O . LYS A 1 91 ? 24.762 5.815 -43.846 1.00 91.94 91 LYS A O 1
ATOM 708 N N . GLN A 1 92 ? 24.766 4.895 -41.798 1.00 92.12 92 GLN A N 1
ATOM 709 C CA . GLN A 1 92 ? 26.216 4.747 -41.712 1.00 92.12 92 GLN A CA 1
ATOM 710 C C . GLN A 1 92 ? 26.745 3.808 -42.801 1.00 92.12 92 GLN A C 1
ATOM 712 O O . GLN A 1 92 ? 27.715 4.145 -43.474 1.00 92.12 92 GLN A O 1
ATOM 717 N N . THR A 1 93 ? 26.077 2.675 -43.038 1.00 90.50 93 THR A N 1
ATOM 718 C CA . THR A 1 93 ? 26.440 1.730 -44.107 1.00 90.50 93 THR A CA 1
ATOM 719 C C . THR A 1 93 ? 26.376 2.401 -45.477 1.00 90.50 93 THR A C 1
ATOM 721 O O . THR A 1 93 ? 27.308 2.272 -46.268 1.00 90.50 93 THR A O 1
ATOM 724 N N . TYR A 1 94 ? 25.315 3.169 -45.747 1.00 92.81 94 TYR A N 1
ATOM 725 C CA . TYR A 1 94 ? 25.177 3.910 -47.000 1.00 92.81 94 TYR A CA 1
ATOM 726 C C . TYR A 1 94 ? 26.286 4.955 -47.180 1.00 92.81 94 TYR A C 1
ATOM 728 O O . TYR A 1 94 ? 26.912 5.005 -48.237 1.00 92.81 94 TYR A O 1
ATOM 736 N N . ILE A 1 95 ? 26.569 5.755 -46.145 1.00 92.62 95 ILE A N 1
ATOM 737 C CA . ILE A 1 95 ? 27.617 6.788 -46.185 1.00 92.62 95 ILE A CA 1
ATOM 738 C C . ILE A 1 95 ? 28.995 6.156 -46.413 1.00 92.62 95 ILE A C 1
ATOM 740 O O . ILE A 1 95 ? 29.764 6.650 -47.238 1.00 92.62 95 ILE A O 1
ATOM 744 N N . VAL A 1 96 ? 29.300 5.046 -45.734 1.00 93.75 96 VAL A N 1
ATOM 745 C CA . VAL A 1 96 ? 30.568 4.324 -45.913 1.00 93.75 96 VAL A CA 1
ATOM 746 C C . VAL A 1 96 ? 30.682 3.765 -47.332 1.00 93.75 96 VAL A C 1
ATOM 748 O O . VAL A 1 96 ? 31.702 3.988 -47.980 1.00 93.75 96 VAL A O 1
ATOM 751 N N . LEU A 1 97 ? 29.647 3.097 -47.854 1.00 93.44 97 LEU A N 1
ATOM 752 C CA . LEU A 1 97 ? 29.663 2.557 -49.221 1.00 93.44 97 LEU A CA 1
ATOM 753 C C . LEU A 1 97 ? 29.814 3.657 -50.278 1.00 93.44 97 LEU A C 1
ATOM 755 O O . LEU A 1 97 ? 30.630 3.519 -51.190 1.00 93.44 97 LEU A O 1
ATOM 759 N N . ALA A 1 98 ? 29.074 4.761 -50.141 1.00 92.19 98 ALA A N 1
ATOM 760 C CA . ALA A 1 98 ? 29.180 5.907 -51.039 1.00 92.19 98 ALA A CA 1
ATOM 761 C C . ALA A 1 98 ? 30.587 6.528 -51.001 1.00 92.19 98 ALA A C 1
ATOM 763 O O . ALA A 1 98 ? 31.161 6.822 -52.051 1.00 92.19 98 ALA A O 1
ATOM 764 N N . GLY A 1 99 ? 31.171 6.668 -49.806 1.00 93.12 99 GLY A N 1
ATOM 765 C CA . GLY A 1 99 ? 32.536 7.162 -49.628 1.00 93.12 99 GLY A CA 1
ATOM 766 C C . GLY A 1 99 ? 33.588 6.251 -50.265 1.00 93.12 99 GLY A C 1
ATOM 767 O O . GLY A 1 99 ? 34.473 6.736 -50.970 1.00 93.12 99 GLY A O 1
ATOM 768 N N . VAL A 1 100 ? 33.466 4.932 -50.084 1.00 93.50 100 VAL A N 1
ATOM 769 C CA . VAL A 1 100 ? 34.365 3.948 -50.712 1.00 93.50 100 VAL A CA 1
ATOM 770 C C . VAL A 1 100 ? 34.251 3.997 -52.238 1.00 93.50 100 VAL A C 1
ATOM 772 O O . VAL A 1 100 ? 35.273 4.037 -52.922 1.00 93.50 100 VAL A O 1
ATOM 775 N N . ALA A 1 101 ? 33.035 4.048 -52.789 1.00 92.00 101 ALA A N 1
ATOM 776 C CA . ALA A 1 101 ? 32.827 4.142 -54.234 1.00 92.00 101 ALA A CA 1
ATOM 777 C C . ALA A 1 101 ? 33.435 5.426 -54.825 1.00 92.00 101 ALA A C 1
ATOM 779 O O . ALA A 1 101 ? 34.107 5.371 -55.856 1.00 92.00 101 ALA A O 1
ATOM 780 N N . ALA A 1 102 ? 33.260 6.568 -54.151 1.00 92.75 102 ALA A N 1
ATOM 781 C CA . ALA A 1 102 ? 33.860 7.835 -54.562 1.00 92.75 102 ALA A CA 1
ATOM 782 C C . ALA A 1 102 ? 35.398 7.784 -54.534 1.00 92.75 102 ALA A C 1
ATOM 784 O O . ALA A 1 102 ? 36.045 8.251 -55.472 1.00 92.75 102 ALA A O 1
ATOM 785 N N . ALA A 1 103 ? 35.989 7.171 -53.502 1.00 92.75 103 ALA A N 1
ATOM 786 C CA . ALA A 1 103 ? 37.438 6.999 -53.404 1.00 92.75 103 ALA A CA 1
ATOM 787 C C . ALA A 1 103 ? 37.996 6.106 -54.528 1.00 92.75 103 ALA A C 1
ATOM 789 O O . ALA A 1 103 ? 39.012 6.445 -55.137 1.00 92.75 103 ALA A O 1
ATOM 790 N N . LEU A 1 104 ? 37.312 5.001 -54.851 1.00 92.50 104 LEU A N 1
ATOM 791 C CA . LEU A 1 104 ? 37.689 4.132 -55.971 1.00 92.50 104 LEU A CA 1
ATOM 792 C C . LEU A 1 104 ? 37.581 4.856 -57.319 1.00 92.50 104 LEU A C 1
ATOM 794 O O . LEU A 1 104 ? 38.485 4.747 -58.146 1.00 92.50 104 LEU A O 1
ATOM 798 N N . ALA A 1 105 ? 36.516 5.634 -57.533 1.00 89.75 105 ALA A N 1
ATOM 799 C CA . ALA A 1 105 ? 36.357 6.437 -58.744 1.00 89.75 105 ALA A CA 1
ATOM 800 C C . ALA A 1 105 ? 37.490 7.468 -58.889 1.00 89.75 105 ALA A C 1
ATOM 802 O O . ALA A 1 105 ? 38.097 7.562 -59.955 1.00 89.75 105 ALA A O 1
ATOM 803 N N . ALA A 1 106 ? 37.834 8.170 -57.802 1.00 91.38 106 ALA A N 1
ATOM 804 C CA . ALA A 1 106 ? 38.927 9.140 -57.779 1.00 91.38 106 ALA A CA 1
ATOM 805 C C . ALA A 1 106 ? 40.292 8.497 -58.099 1.00 91.38 106 ALA A C 1
ATOM 807 O O . ALA A 1 106 ? 41.083 9.071 -58.852 1.00 91.38 106 ALA A O 1
ATOM 808 N N . ALA A 1 107 ? 40.550 7.287 -57.595 1.00 89.69 107 ALA A N 1
ATOM 809 C CA . ALA A 1 107 ? 41.773 6.538 -57.886 1.00 89.69 107 ALA A CA 1
ATOM 810 C C . ALA A 1 107 ? 41.862 6.060 -59.350 1.00 89.69 107 ALA A C 1
ATOM 812 O O . ALA A 1 107 ? 42.959 5.975 -59.901 1.00 89.69 107 ALA A O 1
ATOM 813 N N . MET A 1 108 ? 40.725 5.788 -60.000 1.00 86.44 108 MET A N 1
ATOM 814 C CA . MET A 1 108 ? 40.673 5.365 -61.408 1.00 86.44 108 MET A CA 1
ATOM 815 C C . MET A 1 108 ? 40.822 6.526 -62.404 1.00 86.44 108 MET A C 1
ATOM 817 O O . MET A 1 108 ? 41.275 6.310 -63.529 1.00 86.44 108 MET A O 1
ATOM 821 N N . THR A 1 109 ? 40.495 7.761 -62.009 1.00 86.56 109 THR A N 1
ATOM 822 C CA . THR A 1 109 ? 40.616 8.965 -62.856 1.00 86.56 109 THR A CA 1
ATOM 823 C C . THR A 1 109 ? 41.988 9.148 -63.532 1.00 86.56 109 THR A C 1
ATOM 825 O O . THR A 1 109 ? 42.012 9.327 -64.750 1.00 86.56 109 THR A O 1
ATOM 828 N N . PRO A 1 110 ? 43.140 9.083 -62.827 1.00 83.06 110 PRO A N 1
ATOM 829 C CA . PRO A 1 110 ? 44.449 9.252 -63.467 1.00 83.06 110 PRO A CA 1
ATOM 830 C C . PRO A 1 110 ? 44.777 8.138 -64.473 1.00 83.06 110 PRO A C 1
ATOM 832 O O . PRO A 1 110 ? 45.405 8.411 -65.494 1.00 83.06 110 PRO A O 1
ATOM 835 N N . VAL A 1 111 ? 44.311 6.907 -64.230 1.00 83.25 111 VAL A N 1
ATOM 836 C CA . VAL A 1 111 ? 44.489 5.775 -65.158 1.00 83.25 111 VAL A CA 1
ATOM 837 C C . VAL A 1 111 ? 43.726 6.024 -66.458 1.00 83.25 111 VAL A C 1
ATOM 839 O O . VAL A 1 111 ? 44.287 5.857 -67.538 1.00 83.25 111 VAL A O 1
ATOM 842 N N . TYR A 1 112 ? 42.475 6.486 -66.363 1.00 80.88 112 TYR A N 1
ATOM 843 C CA . TYR A 1 112 ? 41.673 6.858 -67.531 1.00 80.88 112 TYR A CA 1
ATOM 844 C C . TYR A 1 112 ? 42.301 7.999 -68.335 1.00 80.88 112 TYR A C 1
ATOM 846 O O . TYR A 1 112 ? 42.335 7.928 -69.563 1.00 80.88 112 TYR A O 1
ATOM 854 N N . ILE A 1 113 ? 42.826 9.024 -67.654 1.00 82.25 113 ILE A N 1
ATOM 855 C CA . ILE A 1 113 ? 43.495 10.153 -68.313 1.00 82.25 113 ILE A CA 1
ATOM 856 C C . ILE A 1 113 ? 44.721 9.659 -69.091 1.00 82.25 113 ILE A C 1
ATOM 858 O O . ILE A 1 113 ? 44.844 9.987 -70.266 1.00 82.25 113 ILE A O 1
ATOM 862 N N . ALA A 1 114 ? 45.580 8.830 -68.486 1.00 81.50 114 ALA A N 1
ATOM 863 C CA . ALA A 1 114 ? 46.781 8.302 -69.141 1.00 81.50 114 ALA A CA 1
ATOM 864 C C . ALA A 1 114 ? 46.473 7.415 -70.364 1.00 81.50 114 ALA A C 1
ATOM 866 O O . ALA A 1 114 ? 47.186 7.472 -71.365 1.00 81.50 114 ALA A O 1
ATOM 867 N N . LEU A 1 115 ? 45.398 6.622 -70.308 1.00 79.81 115 LEU A N 1
ATOM 868 C CA . LEU A 1 115 ? 44.976 5.745 -71.407 1.00 79.81 115 LEU A CA 1
ATOM 869 C C . LEU A 1 115 ? 44.424 6.525 -72.613 1.00 79.81 115 LEU A C 1
ATOM 871 O O . LEU A 1 115 ? 44.667 6.132 -73.751 1.00 79.81 115 LEU A O 1
ATOM 875 N N . PHE A 1 116 ? 43.707 7.629 -72.380 1.00 70.56 116 PHE A N 1
ATOM 876 C CA . PHE A 1 116 ? 43.108 8.436 -73.452 1.00 70.56 116 PHE A CA 1
ATOM 877 C C . PHE A 1 116 ? 44.057 9.485 -74.044 1.00 70.56 116 PHE A C 1
ATOM 879 O O . PHE A 1 116 ? 43.965 9.768 -75.237 1.00 70.56 116 PHE A O 1
ATOM 886 N N . THR A 1 117 ? 44.978 10.052 -73.259 1.00 71.50 117 THR A N 1
ATOM 887 C CA . THR A 1 117 ? 45.977 11.000 -73.786 1.00 71.50 117 THR A CA 1
ATOM 888 C C . THR A 1 117 ? 47.150 10.298 -74.468 1.00 71.50 117 THR A C 1
ATOM 890 O O . THR A 1 117 ? 47.696 10.838 -75.425 1.00 71.50 117 THR A O 1
ATOM 893 N N . GLY A 1 118 ? 47.503 9.079 -74.043 1.00 61.03 118 GLY A N 1
ATOM 894 C CA . GLY A 1 118 ? 48.564 8.275 -74.661 1.00 61.03 118 GLY A CA 1
ATOM 895 C C . GLY A 1 118 ? 48.205 7.653 -76.017 1.00 61.03 118 GLY A C 1
ATOM 896 O O . GLY A 1 118 ? 49.103 7.244 -76.741 1.00 61.03 118 GLY A O 1
ATOM 897 N N . LEU A 1 119 ? 46.919 7.595 -76.385 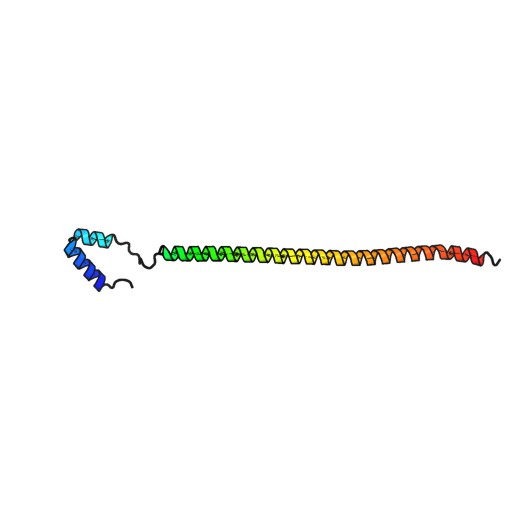1.00 54.53 119 LEU A N 1
ATOM 898 C CA . LEU A 1 119 ? 46.463 7.073 -77.683 1.00 54.53 119 LEU A CA 1
ATOM 899 C C . LEU A 1 119 ? 46.380 8.152 -78.785 1.00 54.53 119 LEU A C 1
ATOM 901 O O . LEU A 1 119 ? 46.061 7.837 -79.928 1.00 54.53 119 LEU A O 1
ATOM 905 N N . ALA A 1 120 ? 46.621 9.422 -78.440 1.00 51.19 120 ALA A N 1
ATOM 906 C CA . ALA A 1 120 ? 46.542 10.567 -79.351 1.00 51.19 120 ALA A CA 1
ATOM 907 C C . ALA A 1 120 ? 47.921 11.144 -79.745 1.00 51.19 120 ALA A C 1
ATOM 909 O O . ALA A 1 120 ? 47.972 12.223 -80.338 1.00 51.19 120 ALA A O 1
ATOM 910 N N . GLY A 1 121 ? 49.015 10.457 -79.390 1.00 47.66 121 GLY A N 1
ATOM 911 C CA . GLY A 1 121 ? 50.398 10.806 -79.741 1.00 47.66 121 GLY A CA 1
ATOM 912 C C . GLY A 1 121 ? 50.969 9.916 -80.833 1.00 47.66 121 GLY A C 1
ATOM 913 O O . GLY A 1 121 ? 50.703 8.695 -80.784 1.00 47.66 121 GLY A O 1
#

pLDDT: mean 87.86, std 10.17, range [47.66, 97.62]

Radius of gyration: 47.53 Å; chains: 1; bounding box: 80×19×132 Å

Secondary structure (DSSP, 8-state):
-PPPHHHHHHHHHHHHHHH-HHHHHHHHHHS-SS-TTSSPP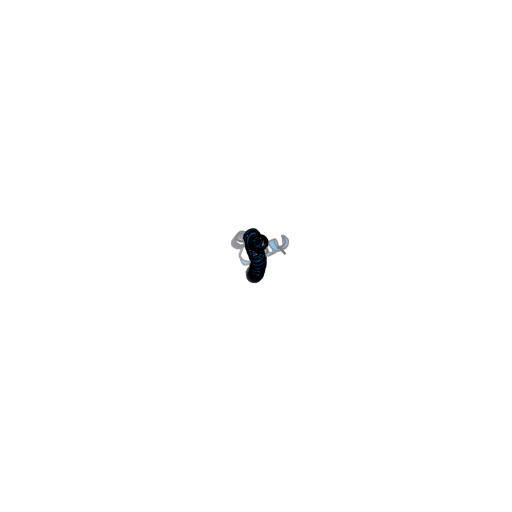HHHHHHHHHHHHHHHHHHHHHHHHHHHHHHHHHHHHHHHHHHHHHHHHHHHHHHHHHHHHHHHHHHHHHHHHHHHHTT--

Foldseek 3Di:
DDDDPVRVVVQLVVLCVPVNNPVSVVVVVPPPPDDPVPDQDPVNVVVVVVVVVVVVVVVVVVVVVVVVVVVVVVVVVVVVVVVVVVVVVVVVVVVVVVVVVVVVVVVCVVVVVCVVVVVVD

Sequence (121 aa):
MAPTEAQRLELQQELIGVLKKGPAKTLMESLPPMEWRELATKTDLALLKDDLTALEERMDLRLEALRTELGAKIDTGLADVRGEMKSDLAKQTYIVLAGVAAALAAAMTPVYIALFTGLAG